Protein AF-A0A3B0BBZ2-F1 (afdb_monomer)

Foldseek 3Di:
DAWPDDDPQKTKGKDQDPPDDDDPPPDPDPRFAIKIFIWGQDPNDTDTPDIDGDDPDDD

Mean predicted aligned error: 9.69 Å

Radius of gyration: 14.53 Å; Cα contacts (8 Å, |Δi|>4): 89; chains: 1; bounding box: 32×32×35 Å

Structure (mmCIF, N/CA/C/O backbone):
data_AF-A0A3B0BBZ2-F1
#
_entry.id   AF-A0A3B0BBZ2-F1
#
loop_
_atom_site.group_PDB
_atom_site.id
_atom_site.type_symbol
_atom_site.label_atom_id
_atom_site.label_alt_id
_atom_site.label_comp_id
_atom_site.label_asym_id
_atom_site.label_entity_id
_atom_site.label_seq_id
_atom_site.pdbx_PDB_ins_code
_atom_site.Cartn_x
_atom_site.Cartn_y
_atom_site.Cartn_z
_atom_site.occupancy
_atom_site.B_iso_or_equiv
_atom_site.auth_seq_id
_atom_site.auth_comp_id
_atom_site.auth_asym_id
_atom_site.auth_atom_id
_atom_site.pdbx_PDB_model_num
ATOM 1 N N . MET A 1 1 ? 0.816 8.957 -7.437 1.00 78.62 1 MET A N 1
ATOM 2 C CA . MET A 1 1 ? 0.663 7.950 -6.361 1.00 78.62 1 MET A CA 1
ATOM 3 C C . MET A 1 1 ? -0.649 7.224 -6.577 1.00 78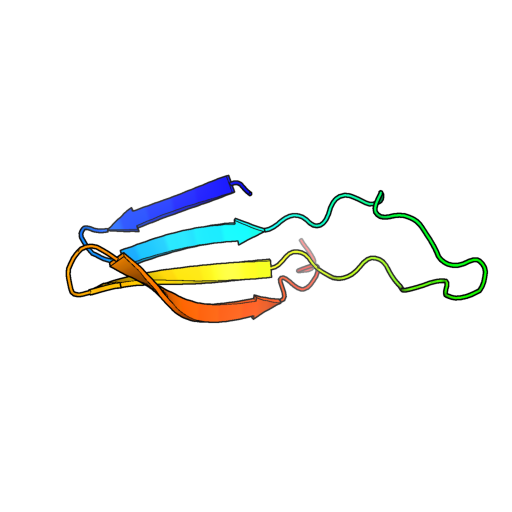.62 1 MET A C 1
ATOM 5 O O . MET A 1 1 ? -1.637 7.880 -6.875 1.00 78.62 1 MET A O 1
ATOM 9 N N . GLU A 1 2 ? -0.645 5.903 -6.465 1.00 90.06 2 GLU A N 1
ATOM 10 C CA . GLU A 1 2 ? -1.784 5.015 -6.718 1.00 90.06 2 GLU A CA 1
ATOM 11 C C . GLU A 1 2 ? -1.958 4.073 -5.520 1.00 90.06 2 GLU A C 1
ATOM 13 O O . GLU A 1 2 ? -0.970 3.518 -5.041 1.00 90.06 2 GLU A O 1
ATOM 18 N N . LEU A 1 3 ? -3.183 3.903 -5.017 1.00 91.31 3 LEU A N 1
ATOM 19 C CA . LEU A 1 3 ? -3.489 2.878 -4.015 1.00 91.31 3 LEU A CA 1
ATOM 20 C C . LEU A 1 3 ? -3.591 1.528 -4.728 1.00 91.31 3 LEU A C 1
ATOM 22 O O . LEU A 1 3 ? -4.406 1.377 -5.633 1.00 91.31 3 LEU A O 1
ATOM 26 N N . VAL A 1 4 ? -2.749 0.578 -4.334 1.00 92.69 4 VAL A N 1
ATOM 27 C CA . VAL A 1 4 ? -2.728 -0.776 -4.897 1.00 92.69 4 VAL A CA 1
ATOM 28 C C . VAL A 1 4 ? -3.656 -1.688 -4.110 1.00 92.69 4 VAL A C 1
ATOM 30 O O . VAL A 1 4 ? -4.400 -2.452 -4.714 1.00 92.69 4 VAL A O 1
ATOM 33 N N . ASP A 1 5 ? -3.613 -1.606 -2.777 1.00 94.69 5 ASP A N 1
ATOM 34 C CA . ASP A 1 5 ? -4.426 -2.450 -1.901 1.00 94.69 5 ASP A CA 1
ATOM 35 C C . ASP A 1 5 ? -4.591 -1.846 -0.495 1.00 94.69 5 ASP A C 1
ATOM 37 O O . ASP A 1 5 ? -3.759 -1.040 -0.065 1.00 94.69 5 ASP A O 1
ATOM 41 N N . GLU A 1 6 ? -5.628 -2.254 0.241 1.00 94.56 6 GLU A N 1
ATOM 42 C CA . GLU A 1 6 ? -5.911 -1.806 1.614 1.00 94.56 6 GLU A CA 1
ATOM 43 C C . GLU A 1 6 ? -6.496 -2.934 2.483 1.00 94.56 6 GLU A C 1
ATOM 45 O O . GLU A 1 6 ? -7.484 -3.578 2.134 1.00 94.56 6 GLU A O 1
ATOM 50 N N . TYR A 1 7 ? -5.910 -3.126 3.667 1.00 94.25 7 TYR A N 1
ATOM 51 C CA . TYR A 1 7 ? -6.297 -4.125 4.662 1.00 94.25 7 TYR A CA 1
ATOM 52 C C . TYR A 1 7 ? -6.342 -3.509 6.063 1.00 94.25 7 TYR A C 1
ATOM 54 O O . TYR A 1 7 ? -5.382 -3.606 6.830 1.00 94.25 7 TYR A O 1
ATOM 62 N N . GLY A 1 8 ? -7.473 -2.894 6.415 1.00 94.81 8 GLY A N 1
ATOM 63 C CA . GLY A 1 8 ? -7.689 -2.305 7.740 1.00 94.81 8 GLY A CA 1
ATOM 64 C C . GLY A 1 8 ? -6.667 -1.209 8.045 1.00 94.81 8 GLY A C 1
ATOM 65 O O . GLY A 1 8 ? -6.758 -0.108 7.515 1.00 94.81 8 GLY A O 1
ATOM 66 N N . ASP A 1 9 ? -5.675 -1.530 8.875 1.00 96.06 9 ASP A N 1
ATOM 67 C CA . ASP A 1 9 ? -4.607 -0.607 9.273 1.00 96.06 9 ASP A CA 1
ATOM 68 C C . ASP A 1 9 ? -3.351 -0.714 8.396 1.00 96.06 9 ASP A C 1
ATOM 70 O O . ASP A 1 9 ? -2.301 -0.190 8.758 1.00 96.06 9 ASP A O 1
ATOM 74 N N . VAL A 1 10 ? -3.416 -1.401 7.255 1.00 96.06 10 VAL A N 1
ATOM 75 C CA . VAL A 1 10 ? -2.303 -1.526 6.304 1.00 96.06 10 VAL A CA 1
ATOM 76 C C . VAL A 1 10 ? -2.754 -1.075 4.920 1.00 96.06 10 VAL A C 1
ATOM 78 O O . VAL A 1 10 ? -3.808 -1.494 4.458 1.00 96.06 10 VAL A O 1
ATOM 81 N N . ALA A 1 11 ? -1.943 -0.277 4.229 1.00 96.38 11 ALA A N 1
ATOM 82 C CA . ALA A 1 11 ? -2.189 0.114 2.841 1.00 96.38 11 ALA A CA 1
ATOM 83 C C . ALA A 1 11 ? -0.935 -0.095 1.992 1.00 96.38 11 ALA A C 1
ATOM 85 O O . ALA A 1 11 ? 0.181 0.145 2.449 1.00 96.38 11 ALA 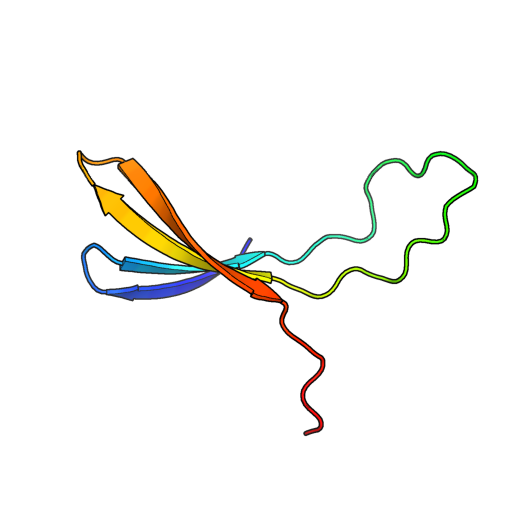A O 1
ATOM 86 N N . VAL A 1 12 ? -1.107 -0.531 0.750 1.00 93.88 12 VAL A N 1
ATOM 87 C CA . VAL A 1 12 ? -0.022 -0.694 -0.220 1.00 93.88 12 VAL A CA 1
ATOM 88 C C . VAL A 1 12 ? -0.221 0.330 -1.324 1.00 93.88 12 VAL A C 1
ATOM 90 O O . VAL A 1 12 ? -1.280 0.383 -1.945 1.00 93.88 12 VAL A O 1
ATOM 93 N N . VAL A 1 13 ? 0.785 1.163 -1.573 1.00 93.62 13 VAL A N 1
ATOM 94 C CA . VAL A 1 13 ? 0.696 2.268 -2.534 1.00 93.62 13 VAL A CA 1
ATOM 95 C C . VAL A 1 13 ? 1.866 2.233 -3.507 1.00 93.62 13 VAL A C 1
ATOM 97 O O . VAL A 1 13 ? 3.012 2.022 -3.116 1.00 93.62 13 VAL A O 1
ATOM 100 N N . ARG A 1 14 ? 1.586 2.487 -4.784 1.00 90.25 14 ARG A N 1
ATOM 101 C CA . ARG A 1 14 ? 2.596 2.645 -5.827 1.00 90.25 14 ARG A CA 1
ATOM 102 C C . ARG A 1 14 ? 2.896 4.124 -6.029 1.00 90.25 14 ARG A C 1
ATOM 104 O O . ARG A 1 14 ? 2.027 4.932 -6.373 1.00 90.25 14 ARG A O 1
ATOM 111 N N . LEU A 1 15 ? 4.153 4.488 -5.841 1.00 87.50 15 LEU A N 1
ATOM 112 C CA . LEU A 1 15 ? 4.702 5.768 -6.247 1.00 87.50 15 LEU A CA 1
ATOM 113 C C . LEU A 1 15 ? 5.311 5.614 -7.638 1.00 87.50 15 LEU A C 1
ATOM 115 O O . LEU A 1 15 ? 6.335 4.959 -7.806 1.00 87.50 15 LEU A O 1
ATOM 119 N N . ARG A 1 16 ? 4.665 6.242 -8.620 1.00 80.44 16 ARG A N 1
ATOM 120 C CA . ARG A 1 16 ? 5.256 6.487 -9.935 1.00 80.44 16 ARG A CA 1
ATOM 121 C C . ARG A 1 16 ? 5.994 7.817 -9.866 1.00 80.44 16 ARG A C 1
ATOM 123 O O . ARG A 1 16 ? 5.389 8.805 -9.437 1.00 80.44 16 ARG A O 1
ATOM 130 N N . ARG A 1 17 ? 7.277 7.853 -10.225 1.00 68.44 17 ARG A N 1
ATOM 131 C CA . ARG A 1 17 ? 7.998 9.122 -10.379 1.00 68.44 17 ARG A CA 1
ATOM 132 C C . ARG A 1 17 ? 7.694 9.642 -11.780 1.00 68.44 17 ARG A C 1
ATOM 134 O O . ARG A 1 17 ? 8.090 9.027 -12.759 1.00 68.44 17 ARG A O 1
ATOM 141 N N . GLU A 1 18 ? 6.956 10.747 -11.868 1.00 57.84 18 GLU A N 1
ATOM 142 C CA . GLU A 1 18 ? 6.787 11.452 -13.139 1.00 57.84 18 GLU A CA 1
ATOM 143 C C . GLU A 1 18 ? 8.157 11.965 -13.604 1.00 57.84 18 GLU A C 1
ATOM 145 O O . GLU A 1 18 ? 8.8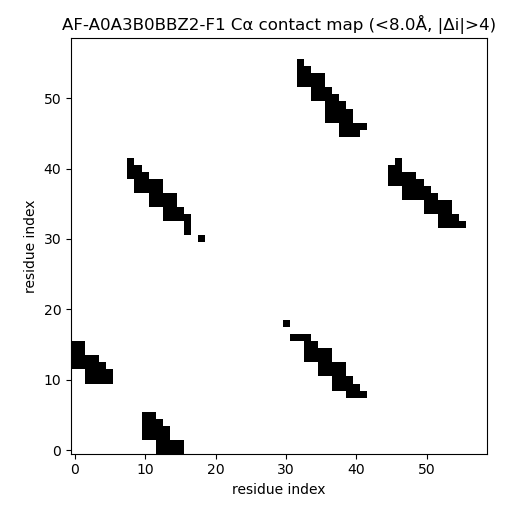97 12.585 -12.833 1.00 57.84 18 GLU A O 1
ATOM 150 N N . GLU A 1 19 ? 8.506 11.685 -14.858 1.00 54.00 19 GLU A N 1
ATOM 151 C CA . GLU A 1 19 ? 9.665 12.251 -15.548 1.00 54.00 19 GLU A CA 1
ATOM 152 C C . GLU A 1 19 ? 9.441 13.767 -15.730 1.00 54.00 19 GLU A C 1
ATOM 154 O O . GLU A 1 19 ? 8.991 14.212 -16.781 1.00 54.00 19 GLU A O 1
ATOM 159 N N . GLY A 1 20 ? 9.634 14.586 -14.688 1.00 45.78 20 GLY A N 1
ATOM 160 C CA . GLY A 1 20 ? 9.259 16.004 -14.796 1.00 45.78 20 GLY A CA 1
ATOM 161 C C . GLY A 1 20 ? 9.495 16.918 -13.593 1.00 45.78 20 GLY A C 1
ATOM 162 O O . GLY A 1 20 ? 8.803 17.925 -13.466 1.00 45.78 20 GLY A O 1
ATOM 163 N N . GLY A 1 21 ? 10.443 16.611 -12.704 1.00 45.19 21 GLY A N 1
ATOM 164 C CA . GLY A 1 21 ? 10.986 17.622 -11.780 1.00 45.19 21 GLY A CA 1
ATOM 165 C C . GLY A 1 21 ? 12.041 18.481 -12.492 1.00 45.19 21 GLY A C 1
ATOM 166 O O . GLY A 1 21 ? 12.667 17.961 -13.415 1.00 45.19 21 GLY A O 1
ATOM 167 N N . PRO A 1 22 ? 12.251 19.763 -12.116 1.00 40.50 22 PRO A N 1
ATOM 168 C CA . PRO A 1 22 ? 13.218 20.626 -12.789 1.00 40.50 22 PRO A CA 1
ATOM 169 C C . PRO A 1 22 ? 14.591 19.959 -12.757 1.00 40.50 22 PRO A C 1
ATOM 171 O O . PRO A 1 22 ? 15.174 19.743 -11.696 1.00 40.50 22 PRO A O 1
ATOM 174 N N . VAL A 1 23 ? 15.047 19.573 -13.943 1.00 48.84 23 VAL A N 1
ATOM 175 C CA . VAL A 1 23 ? 16.378 19.042 -14.187 1.00 48.84 23 VAL A CA 1
ATOM 176 C C . VAL A 1 23 ? 17.367 20.183 -13.974 1.00 48.84 23 VAL A C 1
ATOM 178 O O . VAL A 1 23 ? 17.357 21.156 -14.723 1.00 48.84 23 VAL A O 1
ATOM 181 N N . ASP A 1 24 ? 18.207 20.083 -12.945 1.00 43.62 24 ASP A N 1
ATOM 182 C CA . ASP A 1 24 ? 19.492 20.777 -12.990 1.00 43.62 24 ASP A CA 1
ATOM 183 C C . ASP A 1 24 ? 20.247 20.194 -14.196 1.00 43.62 24 ASP A C 1
ATOM 185 O O . ASP A 1 24 ? 20.415 18.974 -14.315 1.00 43.62 24 ASP A O 1
ATOM 189 N N . GLU A 1 25 ? 20.600 21.059 -15.147 1.00 44.22 25 GLU A N 1
ATOM 190 C CA . GLU A 1 25 ? 21.282 20.703 -16.392 1.00 44.22 25 GLU A CA 1
ATOM 191 C C . GLU A 1 25 ? 22.619 20.015 -16.078 1.00 44.22 25 GLU A C 1
ATOM 193 O O . GL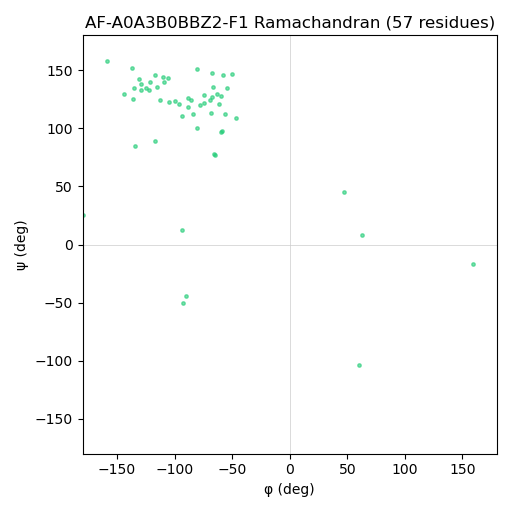U A 1 25 ? 23.629 20.663 -15.812 1.00 44.22 25 GLU A O 1
ATOM 198 N N . GLY A 1 26 ? 22.638 18.684 -16.107 1.00 43.78 26 GLY A N 1
ATOM 199 C CA . GLY A 1 26 ? 23.878 17.921 -15.962 1.00 43.78 26 GLY A CA 1
ATOM 200 C C . GLY A 1 26 ? 23.715 16.475 -15.526 1.00 43.78 26 GLY A C 1
ATOM 201 O O . GLY A 1 26 ? 24.641 15.692 -15.721 1.00 43.78 26 GLY A O 1
ATOM 202 N N . ASP A 1 27 ? 22.556 16.099 -14.992 1.00 40.75 27 ASP A N 1
ATOM 203 C CA . ASP A 1 27 ? 22.384 14.782 -14.390 1.00 40.75 27 ASP A CA 1
ATOM 204 C C . ASP A 1 27 ? 21.327 13.970 -15.148 1.00 40.75 27 ASP A C 1
ATOM 206 O O . ASP A 1 27 ? 20.135 13.992 -14.835 1.00 40.75 27 ASP A O 1
ATOM 210 N N . THR A 1 28 ? 21.775 13.240 -16.175 1.00 44.34 28 THR A N 1
ATOM 211 C CA . THR A 1 28 ? 21.004 12.156 -16.801 1.00 44.34 28 THR A CA 1
ATOM 212 C C . THR A 1 28 ? 20.831 11.045 -15.766 1.00 44.34 28 THR A C 1
ATOM 214 O O . THR A 1 28 ? 21.540 10.039 -15.778 1.00 44.34 28 THR A O 1
ATOM 217 N N . HIS A 1 29 ? 19.915 11.242 -14.821 1.00 45.22 29 HIS A N 1
ATOM 218 C CA . HIS A 1 29 ? 19.536 10.199 -13.887 1.00 45.22 29 HIS A CA 1
ATOM 219 C C . HIS A 1 29 ? 18.775 9.125 -14.671 1.00 45.22 29 HIS A C 1
ATOM 221 O O . HIS A 1 29 ? 17.786 9.455 -15.331 1.00 45.22 29 HIS A O 1
ATOM 227 N N . PRO A 1 30 ? 19.198 7.849 -14.624 1.00 50.41 30 PRO A N 1
ATOM 228 C CA . PRO A 1 30 ? 18.385 6.769 -15.164 1.00 50.41 30 PRO A CA 1
ATOM 229 C C . PRO A 1 30 ? 17.006 6.840 -14.504 1.00 50.41 30 PRO A C 1
ATOM 231 O O . PRO A 1 30 ? 16.930 7.068 -13.293 1.00 50.41 30 PRO A O 1
ATOM 234 N N . SER A 1 31 ? 15.941 6.705 -15.306 1.00 56.62 31 SER A N 1
ATOM 235 C CA . SER A 1 31 ? 14.550 6.754 -14.840 1.00 56.62 31 SER A CA 1
ATOM 236 C C . SER A 1 31 ? 14.435 5.869 -13.595 1.00 56.62 31 SER A C 1
ATOM 238 O O . SER A 1 31 ? 14.675 4.661 -13.655 1.00 56.62 31 SER A O 1
ATOM 240 N N . ALA A 1 32 ? 14.263 6.496 -12.427 1.00 59.38 32 ALA A N 1
ATOM 241 C CA . ALA A 1 32 ? 14.337 5.778 -11.1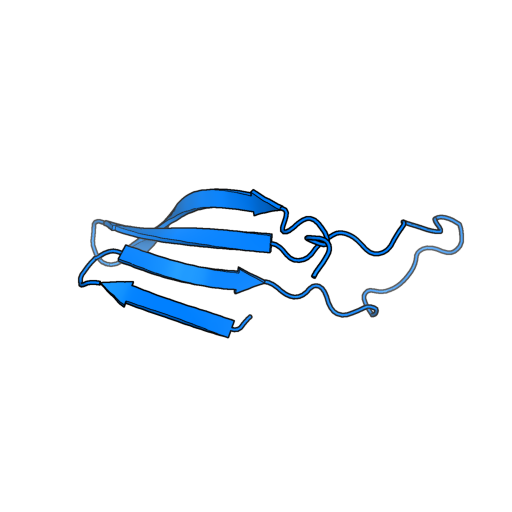62 1.00 59.38 32 ALA A CA 1
ATOM 242 C C . ALA A 1 32 ? 13.144 4.812 -11.096 1.00 59.38 32 ALA A C 1
ATOM 244 O O . ALA A 1 32 ? 12.035 5.232 -11.429 1.00 59.38 32 ALA A O 1
ATOM 245 N N . PRO A 1 33 ? 13.346 3.550 -10.678 1.00 68.19 33 PRO A N 1
ATOM 246 C CA . PRO A 1 33 ? 12.288 2.551 -10.701 1.00 68.19 33 PRO A CA 1
ATOM 247 C C . PRO A 1 33 ? 11.088 3.005 -9.868 1.00 68.19 33 PRO A C 1
ATOM 249 O O . PRO A 1 33 ? 11.253 3.643 -8.821 1.00 68.19 33 PRO A O 1
ATOM 252 N N . ASP A 1 34 ? 9.888 2.632 -10.318 1.00 83.69 34 ASP A N 1
ATOM 253 C CA . ASP A 1 34 ? 8.666 2.785 -9.532 1.00 83.69 34 ASP A CA 1
ATOM 254 C C . ASP A 1 34 ? 8.866 2.208 -8.127 1.00 83.69 34 ASP A C 1
ATOM 256 O O . ASP A 1 34 ? 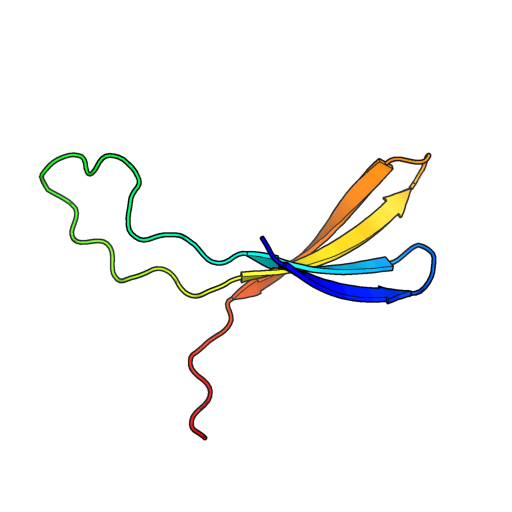9.581 1.223 -7.936 1.00 83.69 34 ASP A O 1
ATOM 260 N N . GLN A 1 35 ? 8.225 2.801 -7.124 1.00 88.31 35 GLN A N 1
ATOM 261 C CA . GLN A 1 35 ? 8.345 2.337 -5.744 1.00 88.31 35 GLN A CA 1
ATOM 262 C C . GLN A 1 35 ? 7.013 1.816 -5.224 1.00 88.31 35 GLN A C 1
ATOM 264 O O . GLN A 1 35 ? 5.973 2.450 -5.397 1.00 88.31 35 GLN A O 1
ATOM 269 N N . MET A 1 36 ? 7.050 0.677 -4.542 1.00 90.56 36 MET A N 1
ATOM 270 C CA . MET A 1 36 ? 5.940 0.163 -3.753 1.00 90.56 36 MET A CA 1
ATOM 271 C C . MET A 1 36 ? 6.187 0.490 -2.283 1.00 90.56 36 MET A C 1
ATOM 273 O O . MET A 1 36 ? 7.217 0.104 -1.731 1.00 90.56 36 MET A O 1
ATOM 277 N N . LEU A 1 37 ? 5.253 1.181 -1.639 1.00 93.75 37 LEU A N 1
ATOM 278 C CA . LEU A 1 37 ? 5.300 1.456 -0.207 1.00 93.75 37 LEU A CA 1
ATOM 279 C C . LEU A 1 37 ? 4.232 0.649 0.517 1.00 93.75 37 LEU A C 1
ATOM 281 O O . LEU A 1 37 ? 3.091 0.567 0.063 1.00 93.75 37 LEU A O 1
ATOM 285 N N . VAL A 1 38 ? 4.596 0.125 1.682 1.00 94.75 38 VAL A N 1
ATOM 286 C CA . VAL A 1 38 ? 3.647 -0.426 2.647 1.00 94.75 38 VAL A CA 1
ATOM 287 C C . VAL A 1 38 ? 3.499 0.568 3.784 1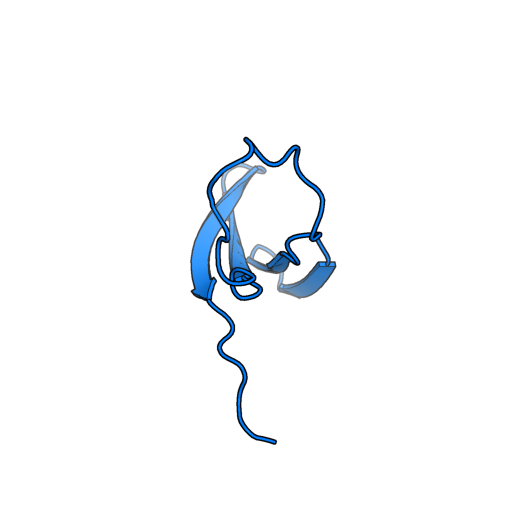.00 94.75 38 VAL A C 1
ATOM 289 O O . VAL A 1 38 ? 4.478 0.933 4.437 1.00 94.75 38 VAL A O 1
ATOM 292 N N . LEU A 1 39 ? 2.270 1.004 4.018 1.00 96.69 39 LEU A N 1
ATOM 293 C CA . LEU A 1 39 ? 1.893 1.931 5.068 1.00 96.69 39 LEU A CA 1
ATOM 294 C C . LEU A 1 39 ? 1.177 1.181 6.185 1.00 96.69 39 LEU A C 1
ATOM 296 O O . LEU A 1 39 ? 0.397 0.271 5.917 1.00 96.69 39 LEU A O 1
ATOM 300 N N . VAL A 1 40 ? 1.415 1.593 7.425 1.00 97.19 40 VAL A N 1
ATOM 301 C CA . VAL A 1 40 ? 0.657 1.144 8.596 1.00 97.19 40 VAL A CA 1
ATOM 302 C C . VAL A 1 40 ? 0.013 2.326 9.297 1.00 97.19 40 VAL A C 1
ATOM 304 O O . VAL A 1 40 ? 0.629 3.386 9.426 1.00 97.19 40 VAL A O 1
ATOM 307 N N . ARG A 1 41 ? -1.223 2.148 9.756 1.00 97.12 41 ARG A N 1
ATOM 308 C CA . ARG A 1 41 ? -1.949 3.142 10.534 1.00 97.12 41 ARG A CA 1
ATOM 309 C C . ARG A 1 41 ? -1.633 2.955 12.013 1.00 97.12 41 ARG A C 1
ATOM 311 O O . ARG A 1 41 ? -1.906 1.907 12.587 1.00 97.12 41 ARG A O 1
ATOM 318 N N . GLN A 1 42 ? -1.042 3.971 12.627 1.00 96.56 42 GLN A N 1
ATOM 319 C CA . GLN A 1 42 ? -0.761 4.027 14.063 1.00 96.56 42 GLN A CA 1
ATOM 320 C C . GLN A 1 42 ? -1.150 5.404 14.580 1.00 96.56 42 GLN A C 1
ATOM 322 O O . GLN A 1 42 ? -0.843 6.405 13.933 1.00 96.56 42 GLN A O 1
ATOM 327 N N . ASP A 1 43 ? -1.847 5.459 15.716 1.00 96.31 43 ASP A N 1
ATOM 328 C CA . ASP A 1 43 ? -2.340 6.713 16.304 1.00 96.31 43 ASP A CA 1
ATOM 329 C C . ASP A 1 43 ? -3.032 7.614 15.265 1.00 96.31 43 ASP A C 1
ATOM 331 O O . ASP A 1 43 ? -2.756 8.807 15.143 1.00 96.31 4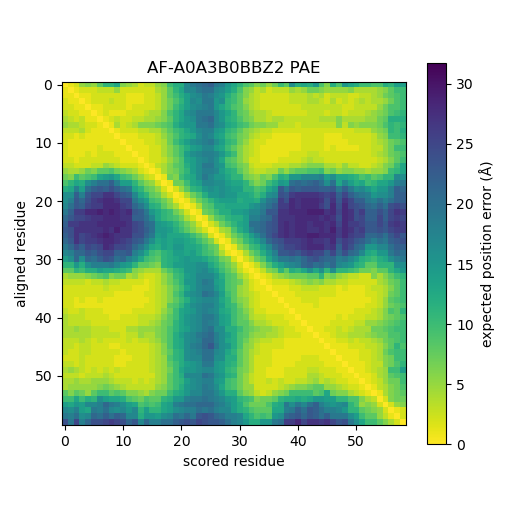3 ASP A O 1
ATOM 335 N N . GLU A 1 44 ? -3.884 6.988 14.447 1.00 93.88 44 GLU A N 1
ATOM 336 C CA . GLU A 1 44 ? -4.637 7.608 13.350 1.00 93.88 44 GLU A CA 1
ATOM 337 C C . GLU A 1 44 ? -3.792 8.207 12.210 1.00 93.88 44 GLU A C 1
ATOM 339 O O . GLU A 1 44 ? -4.348 8.815 11.294 1.00 93.88 44 GLU A O 1
ATOM 344 N N . LYS A 1 45 ? -2.475 7.987 12.200 1.00 95.62 45 LYS A N 1
ATOM 345 C CA . LYS A 1 45 ? -1.543 8.455 11.167 1.00 95.62 45 LYS A CA 1
ATOM 346 C C . LYS A 1 45 ? -1.024 7.294 10.334 1.00 95.62 45 LYS A C 1
ATOM 348 O O . LYS A 1 45 ? -0.765 6.214 10.851 1.00 95.62 45 LYS A O 1
ATOM 353 N N . TRP A 1 46 ? -0.818 7.542 9.046 1.00 96.06 46 TRP A N 1
ATOM 354 C CA . TRP A 1 46 ? -0.152 6.594 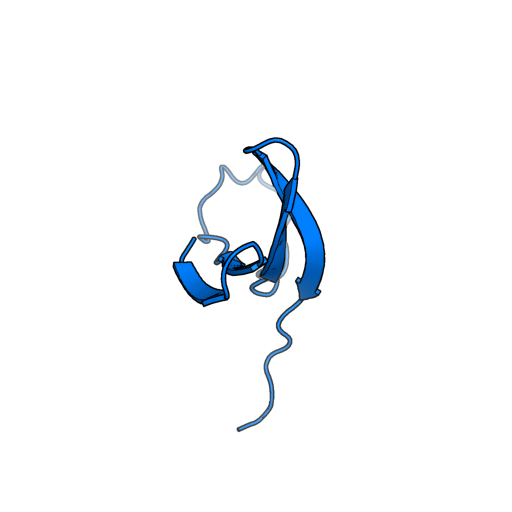8.158 1.00 96.06 46 TRP A CA 1
ATOM 355 C C . TRP A 1 46 ? 1.364 6.769 8.238 1.00 96.06 46 TRP A C 1
ATOM 357 O O . TRP A 1 46 ? 1.881 7.864 8.018 1.00 96.06 46 TRP A O 1
ATOM 367 N N . LEU A 1 47 ? 2.068 5.685 8.550 1.00 96.69 47 LEU A N 1
ATOM 368 C CA . LEU A 1 47 ? 3.525 5.616 8.640 1.00 96.69 47 LEU A CA 1
ATOM 369 C C . LEU A 1 47 ? 4.057 4.636 7.598 1.00 96.69 47 LEU A C 1
ATOM 371 O O . LEU A 1 47 ? 3.423 3.620 7.325 1.00 96.69 47 LEU A O 1
ATOM 375 N N . VAL A 1 48 ? 5.237 4.909 7.043 1.00 95.19 48 VAL A N 1
ATOM 376 C CA . VAL A 1 48 ? 5.912 3.969 6.137 1.00 95.19 48 VAL A CA 1
ATOM 377 C C . VAL A 1 48 ? 6.492 2.822 6.959 1.00 95.19 48 VAL A C 1
ATOM 379 O O . VAL A 1 48 ? 7.303 3.054 7.855 1.00 95.19 48 VAL A O 1
ATOM 382 N N . ARG A 1 49 ? 6.081 1.591 6.647 1.00 95.69 49 ARG A N 1
ATOM 383 C CA . ARG A 1 49 ? 6.649 0.365 7.216 1.00 95.69 49 ARG A CA 1
ATOM 384 C C . ARG A 1 49 ? 7.762 -0.187 6.333 1.00 95.69 49 ARG A C 1
ATOM 386 O O . ARG A 1 49 ? 8.849 -0.442 6.831 1.00 95.69 49 ARG A O 1
ATOM 393 N N . ASP A 1 50 ? 7.487 -0.330 5.037 1.00 92.25 50 ASP A N 1
ATOM 394 C CA . ASP A 1 50 ? 8.422 -0.873 4.049 1.00 92.25 50 ASP A CA 1
ATOM 395 C C . ASP A 1 50 ? 8.394 -0.054 2.752 1.00 92.25 50 ASP A C 1
ATOM 397 O O . ASP A 1 50 ? 7.364 0.518 2.385 1.00 92.25 50 ASP A O 1
ATOM 401 N N . ALA A 1 51 ? 9.521 -0.040 2.038 1.00 91.00 51 ALA A N 1
ATOM 402 C CA . ALA A 1 51 ? 9.657 0.552 0.713 1.00 91.00 51 ALA A CA 1
ATOM 403 C C . ALA A 1 51 ? 10.458 -0.388 -0.197 1.00 91.00 51 ALA A C 1
ATOM 405 O O . ALA A 1 51 ? 11.583 -0.767 0.129 1.00 91.00 51 ALA A O 1
ATOM 406 N N . TYR A 1 52 ? 9.886 -0.741 -1.345 1.00 86.94 52 TYR A N 1
ATOM 407 C CA . TYR A 1 52 ? 10.491 -1.634 -2.328 1.00 86.94 52 TYR A CA 1
ATOM 408 C C . TYR A 1 52 ? 10.611 -0.927 -3.673 1.00 86.94 52 TYR A C 1
ATOM 410 O O . TYR A 1 52 ? 9.646 -0.334 -4.154 1.00 86.94 52 TYR A O 1
ATOM 418 N N . SER A 1 53 ? 11.777 -1.025 -4.307 1.00 84.50 53 SER A N 1
ATOM 419 C CA . SER A 1 53 ? 11.913 -0.663 -5.717 1.00 84.50 53 SER A CA 1
ATOM 420 C C . SER A 1 53 ? 11.285 -1.758 -6.572 1.00 84.50 53 SER A C 1
ATOM 422 O O . SER A 1 53 ? 11.603 -2.939 -6.418 1.00 84.50 53 SER A O 1
ATOM 424 N N . VAL A 1 54 ? 10.400 -1.371 -7.478 1.00 79.50 54 VAL A N 1
ATOM 425 C CA . VAL A 1 54 ? 9.835 -2.252 -8.492 1.00 79.50 54 VAL A CA 1
ATOM 426 C C . VAL A 1 54 ? 10.872 -2.356 -9.600 1.00 79.50 54 VAL A C 1
ATOM 428 O O . VAL A 1 54 ? 11.033 -1.444 -10.404 1.00 79.50 54 VAL A O 1
ATOM 431 N N . ALA A 1 55 ? 11.633 -3.447 -9.601 1.00 76.06 55 ALA A N 1
ATOM 432 C CA . ALA A 1 55 ? 12.438 -3.791 -10.764 1.00 76.06 55 ALA A CA 1
ATOM 433 C C . ALA A 1 55 ? 11.507 -4.163 -11.927 1.00 76.06 55 ALA A C 1
ATOM 435 O O . ALA A 1 55 ? 10.443 -4.746 -11.691 1.00 76.06 55 ALA A O 1
ATOM 436 N N . ASP A 1 56 ? 11.926 -3.876 -13.161 1.00 63.34 56 ASP A N 1
ATOM 437 C CA . ASP A 1 56 ? 11.283 -4.414 -14.358 1.00 63.34 56 ASP A CA 1
ATOM 438 C C . ASP A 1 56 ? 11.357 -5.943 -14.296 1.00 63.34 56 ASP A C 1
ATOM 440 O O . ASP A 1 56 ? 12.388 -6.554 -14.590 1.00 63.34 56 ASP A O 1
ATOM 444 N N . GLN A 1 57 ? 10.285 -6.581 -13.826 1.00 56.97 57 GLN A N 1
ATOM 445 C CA . GLN A 1 57 ? 10.189 -8.029 -13.888 1.00 56.97 57 GLN A CA 1
ATOM 446 C C . GLN A 1 57 ? 10.064 -8.418 -15.364 1.00 56.97 57 GLN A C 1
ATOM 448 O O . GLN A 1 57 ? 9.191 -7.877 -16.049 1.00 56.97 57 GLN A O 1
ATOM 453 N N . PRO A 1 58 ? 10.913 -9.326 -15.880 1.00 56.38 58 PRO A N 1
ATOM 454 C CA . PRO A 1 58 ? 10.677 -9.889 -17.199 1.00 56.38 58 PRO A CA 1
ATOM 455 C C . PRO A 1 58 ? 9.319 -10.600 -17.179 1.00 56.38 58 PRO A C 1
ATOM 457 O O . PRO A 1 58 ? 9.048 -11.388 -16.270 1.00 56.38 58 PRO A O 1
ATOM 460 N N . GLY A 1 59 ? 8.467 -10.250 -18.146 1.00 54.41 59 GLY A N 1
ATOM 461 C CA . GLY A 1 59 ? 7.174 -10.898 -18.372 1.00 54.41 59 GLY A CA 1
ATOM 462 C C . GLY A 1 59 ? 7.302 -12.314 -18.914 1.00 54.41 59 GLY A C 1
ATOM 463 O O . GLY A 1 59 ? 8.358 -12.636 -19.506 1.00 54.41 59 GLY A O 1
#

Secondary structure (DSSP, 8-state):
-EEEEEETTEEEEEE---S-S---TT-----PPPEEEEEEEETTEEEEEEEEE------

Sequence (59 aa):
MELVDEYGDVAVVRLRREEGGPVDEGDTHPSAPDQMLVLVRQDEKWLVRDAYSVADQPG

pLDDT: mean 77.49, std 20.24, range [40.5, 97.19]

Nearest PDB structures (foldseek):
  4ovm-assembly1_A  TM=5.997E-01  e=1.321E+00  Streptomyces carzinostaticus subsp. neocarzinostaticus
  4i4k-assembly1_B  TM=5.685E-01  e=1.111E+00  Streptomyces globisporus C-1027
  4i4k-assembly1_A  TM=5.835E-01  e=3.145E+00  Streptomyces globisporus C-1027
  3htx-assembly2_D  TM=4.333E-01  e=6.671E+00  Arabidopsis thaliana

Solvent-accessible surface area (backbone atoms only — not comparable to full-atom values): 3810 Å² total; per-residue (Å²): 113,43,83,74,48,78,58,92,54,34,37,33,33,36,41,64,74,73,95,75,68,89,73,68,93,82,69,88,67,72,84,69,62,38,32,41,34,34,31,36,54,54,96,93,36,82,40,82,75,46,78,42,74,48,70,88,71,84,130